Protein AF-A0A7X2D0Y3-F1 (afdb_monomer_lite)

Foldseek 3Di:
DVVVVVVVVVVVVVCVVCVVVVVVVVVVVVVVVVVVVVVVVVVVVVVVVVVLVVVLVVLLVVLVVCLVVVVDLVVSVVSVVVSVVSVHDPVSVVSNVVSVVVRVVD

Structure (mmCIF, N/CA/C/O backbone):
data_AF-A0A7X2D0Y3-F1
#
_entry.id   AF-A0A7X2D0Y3-F1
#
loop_
_atom_site.group_PDB
_atom_site.id
_atom_site.type_symbol
_atom_site.label_atom_id
_atom_site.label_alt_id
_atom_site.label_comp_id
_atom_site.label_asym_id
_atom_site.label_entity_id
_atom_site.label_seq_id
_atom_site.pdbx_PDB_ins_code
_atom_site.Cartn_x
_atom_site.Cartn_y
_atom_site.Cartn_z
_atom_site.occupancy
_atom_site.B_iso_or_equiv
_atom_site.auth_seq_id
_atom_site.auth_comp_id
_atom_site.auth_asym_id
_atom_site.auth_atom_id
_atom_site.pdbx_PDB_model_num
ATOM 1 N N . MET A 1 1 ? 25.395 7.269 -63.563 1.00 60.66 1 MET A N 1
ATOM 2 C CA . MET A 1 1 ? 24.865 6.012 -62.986 1.00 60.66 1 MET A CA 1
ATOM 3 C C . MET A 1 1 ? 25.945 5.194 -62.291 1.00 60.66 1 MET A C 1
ATOM 5 O O . MET A 1 1 ? 25.717 4.772 -61.171 1.00 60.66 1 MET A O 1
ATOM 9 N N . GLU A 1 2 ? 27.125 5.019 -62.887 1.00 73.56 2 GLU A N 1
ATOM 10 C CA . GLU A 1 2 ? 28.190 4.167 -62.331 1.00 73.56 2 GLU A CA 1
ATOM 11 C C . GLU A 1 2 ? 28.738 4.622 -60.961 1.00 73.56 2 GLU A C 1
ATOM 13 O O . GLU A 1 2 ? 28.934 3.798 -60.073 1.00 73.56 2 GLU A O 1
ATOM 18 N N . ASN A 1 3 ? 28.908 5.933 -60.749 1.00 77.31 3 ASN A N 1
ATOM 19 C CA . ASN A 1 3 ? 29.367 6.476 -59.460 1.00 77.31 3 ASN A CA 1
ATOM 20 C C . ASN A 1 3 ? 28.329 6.279 -58.344 1.00 77.31 3 ASN A C 1
ATOM 22 O O . ASN A 1 3 ? 28.679 5.861 -57.251 1.00 77.31 3 ASN A O 1
ATOM 26 N N . VAL A 1 4 ? 27.043 6.454 -58.662 1.00 78.56 4 VAL A N 1
ATOM 27 C CA . VAL A 1 4 ? 25.936 6.225 -57.717 1.00 78.56 4 VAL A CA 1
ATOM 28 C C . VAL A 1 4 ? 25.876 4.754 -57.294 1.00 78.56 4 VAL A C 1
ATOM 30 O O . VAL A 1 4 ? 25.651 4.454 -56.128 1.00 78.56 4 VAL A O 1
ATOM 33 N N . ILE A 1 5 ? 26.127 3.824 -58.220 1.00 79.88 5 ILE A N 1
ATOM 34 C CA . ILE A 1 5 ? 26.172 2.387 -57.914 1.00 79.88 5 ILE A CA 1
ATOM 35 C C . ILE A 1 5 ? 27.360 2.057 -56.995 1.00 79.88 5 ILE A C 1
ATOM 37 O O . ILE A 1 5 ? 27.205 1.279 -56.056 1.00 79.88 5 ILE A O 1
ATOM 41 N N . LYS A 1 6 ? 28.533 2.664 -57.221 1.00 83.12 6 LYS A N 1
ATOM 42 C CA . LYS A 1 6 ? 29.715 2.480 -56.359 1.00 83.12 6 LYS A CA 1
ATOM 43 C C . LYS A 1 6 ? 29.492 3.030 -54.950 1.00 83.12 6 LYS A C 1
ATOM 45 O O . LYS A 1 6 ? 29.829 2.343 -53.987 1.00 83.12 6 LYS A O 1
ATOM 50 N N . ASP A 1 7 ? 28.860 4.195 -54.831 1.00 82.19 7 ASP A N 1
ATOM 51 C CA . ASP A 1 7 ? 28.522 4.796 -53.538 1.00 82.19 7 ASP A CA 1
ATOM 52 C C . ASP A 1 7 ? 27.535 3.917 -52.756 1.00 82.19 7 ASP A C 1
ATOM 54 O O . ASP A 1 7 ? 27.753 3.626 -51.580 1.00 82.19 7 ASP A O 1
ATOM 58 N N . VAL A 1 8 ? 26.501 3.393 -53.425 1.00 84.50 8 VAL A N 1
ATOM 59 C CA . VAL A 1 8 ? 25.535 2.463 -52.814 1.00 84.50 8 VAL A CA 1
ATOM 60 C C . VAL A 1 8 ? 26.221 1.183 -52.320 1.00 84.50 8 VAL A C 1
ATOM 62 O O . VAL A 1 8 ? 25.949 0.726 -51.211 1.00 84.50 8 VAL A O 1
ATOM 65 N N . ILE A 1 9 ? 27.145 0.615 -53.099 1.00 87.94 9 ILE A N 1
ATOM 66 C CA . ILE A 1 9 ? 27.899 -0.584 -52.698 1.00 87.94 9 ILE A CA 1
ATOM 67 C C . ILE A 1 9 ? 28.820 -0.295 -51.503 1.00 87.94 9 ILE A C 1
ATOM 69 O O . ILE A 1 9 ? 28.955 -1.152 -50.626 1.00 87.94 9 ILE A O 1
ATOM 73 N N . SER A 1 10 ? 29.429 0.894 -51.440 1.00 86.44 10 SER A N 1
ATOM 74 C CA . SER A 1 10 ? 30.256 1.311 -50.299 1.00 86.44 10 SER A CA 1
ATOM 75 C C . SER A 1 10 ? 29.434 1.363 -49.015 1.00 86.44 10 SER A C 1
ATOM 77 O O . SER A 1 10 ? 29.806 0.743 -48.023 1.00 86.44 10 SER A O 1
ATOM 79 N N . VAL A 1 11 ? 28.266 2.007 -49.063 1.00 83.19 11 VAL A N 1
ATOM 80 C CA . VAL A 1 11 ? 27.358 2.104 -47.912 1.00 83.19 11 VAL A CA 1
ATOM 81 C C . VAL A 1 11 ? 26.904 0.718 -47.443 1.00 83.19 11 VAL A C 1
ATOM 83 O O . VAL A 1 11 ? 26.912 0.439 -46.245 1.00 83.19 11 VAL A O 1
ATOM 86 N N . ILE A 1 12 ? 26.555 -0.186 -48.366 1.00 85.62 12 ILE A N 1
ATOM 87 C CA . ILE A 1 12 ? 26.161 -1.563 -48.019 1.00 85.62 12 ILE A CA 1
ATOM 88 C C . ILE A 1 12 ? 27.310 -2.308 -47.328 1.00 85.62 12 ILE A C 1
ATOM 90 O O . ILE A 1 12 ? 27.089 -3.006 -46.337 1.00 85.62 12 ILE A O 1
ATOM 94 N N . ARG A 1 13 ? 28.542 -2.160 -47.824 1.00 88.06 13 ARG A N 1
ATOM 95 C CA . ARG A 1 13 ? 29.723 -2.795 -47.229 1.00 88.06 13 ARG A CA 1
ATOM 96 C C . ARG A 1 13 ? 29.993 -2.273 -45.818 1.00 88.06 13 ARG A C 1
ATOM 98 O O . ARG A 1 13 ? 30.278 -3.076 -44.932 1.00 88.06 13 ARG A O 1
ATOM 105 N N . ASP A 1 14 ? 29.854 -0.971 -45.598 1.00 85.69 14 ASP A N 1
ATOM 106 C CA . ASP A 1 14 ? 30.041 -0.366 -44.279 1.00 85.69 14 ASP A CA 1
ATOM 107 C C . ASP A 1 14 ? 28.988 -0.867 -43.285 1.00 85.69 14 ASP A C 1
ATOM 109 O O . ASP A 1 14 ? 29.333 -1.274 -42.176 1.00 85.69 14 ASP A O 1
ATOM 113 N N . ILE A 1 15 ? 27.720 -0.959 -43.699 1.00 82.69 15 ILE A N 1
ATOM 114 C CA . ILE A 1 15 ? 26.653 -1.536 -42.868 1.00 82.69 15 ILE A CA 1
ATOM 115 C C . ILE A 1 15 ? 26.997 -2.969 -42.449 1.00 82.69 15 ILE A C 1
ATOM 117 O O . ILE A 1 15 ? 26.853 -3.302 -41.275 1.00 82.69 15 ILE A O 1
ATOM 121 N N . ILE A 1 16 ? 27.480 -3.809 -43.370 1.00 85.31 16 ILE A N 1
ATOM 122 C CA . ILE A 1 16 ? 27.859 -5.199 -43.068 1.00 85.31 16 ILE A CA 1
ATOM 123 C C . ILE A 1 16 ? 29.044 -5.248 -42.095 1.00 85.31 16 ILE A C 1
ATOM 125 O O . ILE A 1 16 ? 29.018 -6.017 -41.135 1.00 85.31 16 ILE A O 1
ATOM 129 N N . ASN A 1 17 ? 30.059 -4.408 -42.304 1.00 89.44 17 ASN A N 1
ATOM 130 C CA . ASN A 1 17 ? 31.252 -4.368 -41.458 1.00 89.44 17 ASN A CA 1
ATOM 131 C C . ASN A 1 17 ? 30.936 -3.915 -40.025 1.00 89.44 17 ASN A C 1
ATOM 133 O O . ASN A 1 17 ? 31.488 -4.457 -39.067 1.00 89.44 17 ASN A O 1
ATOM 137 N N . TYR A 1 18 ? 30.028 -2.950 -39.867 1.00 89.12 18 TYR A N 1
ATOM 138 C CA . TYR A 1 18 ? 29.612 -2.443 -38.558 1.00 89.12 18 TYR A CA 1
ATOM 139 C C . TYR A 1 18 ? 28.418 -3.197 -37.957 1.00 89.12 18 TYR A C 1
ATOM 141 O O . TYR A 1 18 ? 28.088 -2.978 -36.790 1.00 89.12 18 TYR A O 1
ATOM 149 N N . TRP A 1 19 ? 27.803 -4.129 -38.693 1.00 85.56 19 TRP A N 1
ATOM 150 C CA . TRP A 1 19 ? 26.650 -4.908 -38.236 1.00 85.56 19 TRP A CA 1
ATOM 151 C C . TRP A 1 19 ? 26.863 -5.581 -36.870 1.00 85.56 19 TRP A C 1
ATOM 153 O O . TRP A 1 19 ? 26.007 -5.416 -35.995 1.00 85.56 19 TRP A O 1
ATOM 163 N N . PRO A 1 20 ? 28.001 -6.256 -36.596 1.00 86.62 20 PRO A N 1
ATOM 164 C CA . PRO A 1 20 ? 28.232 -6.864 -35.285 1.00 86.62 20 PRO A CA 1
ATOM 165 C C . PRO A 1 20 ? 28.270 -5.83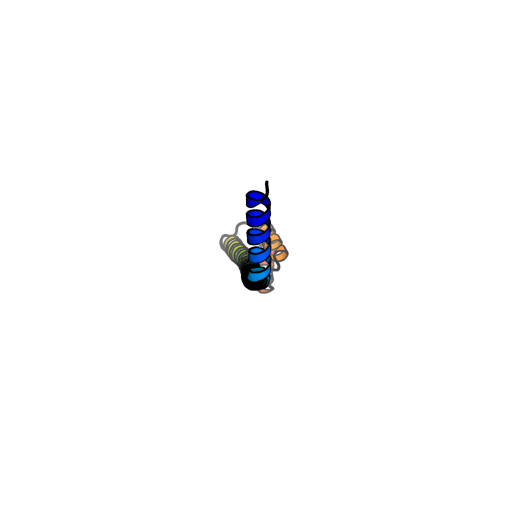3 -34.151 1.00 86.62 20 PRO A C 1
ATOM 167 O O . PRO A 1 20 ? 27.782 -6.107 -33.053 1.00 86.62 20 PRO A O 1
ATOM 170 N N . ALA A 1 21 ? 28.807 -4.636 -34.406 1.00 86.69 21 ALA A N 1
ATOM 171 C CA . ALA A 1 21 ? 28.860 -3.558 -33.422 1.00 86.69 21 ALA A CA 1
ATOM 172 C C . ALA A 1 21 ? 27.465 -2.972 -33.151 1.00 86.69 21 ALA A C 1
ATOM 174 O O . ALA A 1 21 ? 27.115 -2.724 -31.994 1.00 86.69 21 ALA A O 1
ATOM 175 N N . ILE A 1 22 ? 26.640 -2.813 -34.190 1.00 86.88 22 ILE A N 1
ATOM 176 C CA . ILE A 1 22 ? 25.243 -2.361 -34.076 1.00 86.88 22 ILE A CA 1
ATOM 177 C C . ILE A 1 22 ? 24.416 -3.360 -33.254 1.00 86.88 22 ILE A C 1
ATOM 179 O O . ILE A 1 22 ? 23.706 -2.968 -32.326 1.00 86.88 22 ILE A O 1
ATOM 183 N N . VAL A 1 23 ? 24.542 -4.659 -33.534 1.00 87.38 23 VAL A N 1
ATOM 184 C CA . VAL A 1 23 ? 23.824 -5.707 -32.788 1.00 87.38 23 VAL A CA 1
ATOM 185 C C . VAL A 1 23 ? 24.296 -5.766 -31.333 1.00 87.38 23 VAL A C 1
ATOM 187 O O . VAL A 1 23 ? 23.473 -5.815 -30.417 1.00 87.38 23 VAL A O 1
ATOM 190 N N . SER A 1 24 ? 25.610 -5.699 -31.099 1.00 83.06 24 SER A N 1
ATOM 191 C CA . SER A 1 24 ? 26.184 -5.770 -29.749 1.00 83.06 24 SER A CA 1
ATOM 192 C C . SER A 1 24 ? 25.782 -4.569 -28.889 1.00 83.06 24 SER A C 1
ATOM 194 O O . SER A 1 24 ? 25.335 -4.741 -27.755 1.00 83.06 24 SER A O 1
ATOM 196 N N . SER A 1 25 ? 25.875 -3.351 -29.432 1.00 85.62 25 SER A N 1
ATOM 197 C CA . SER A 1 25 ? 25.450 -2.126 -28.737 1.00 85.62 25 SER A CA 1
ATOM 198 C C . SER A 1 25 ? 23.949 -2.131 -28.429 1.00 85.62 25 SER A C 1
ATOM 200 O O . SER A 1 25 ? 23.558 -1.827 -27.301 1.00 85.62 25 SER A O 1
ATOM 202 N N . SER A 1 26 ? 23.114 -2.581 -29.370 1.00 86.06 26 SER A N 1
ATOM 203 C CA . SER A 1 26 ? 21.668 -2.733 -29.157 1.00 86.06 26 SER A CA 1
ATOM 204 C C . SER A 1 26 ? 21.351 -3.731 -28.038 1.00 86.06 26 SER A C 1
ATOM 206 O O . SER A 1 26 ? 20.489 -3.473 -27.198 1.00 86.06 26 SER A O 1
ATOM 208 N N . GLY A 1 27 ? 22.083 -4.849 -27.977 1.00 86.75 27 GLY A N 1
ATOM 209 C CA . GLY A 1 27 ? 21.951 -5.843 -26.912 1.00 86.75 27 GLY A CA 1
ATOM 210 C C . GLY A 1 27 ? 22.293 -5.285 -25.528 1.00 86.75 27 GLY A C 1
ATOM 211 O O . GLY A 1 27 ? 21.539 -5.498 -24.578 1.00 86.75 27 GLY A O 1
ATOM 212 N N . ILE A 1 28 ? 23.383 -4.519 -25.411 1.00 88.69 28 ILE A N 1
ATOM 213 C CA . ILE A 1 28 ? 23.787 -3.867 -24.151 1.00 88.69 28 ILE A CA 1
ATOM 214 C C . ILE A 1 28 ? 22.705 -2.889 -23.680 1.00 88.69 28 ILE A C 1
ATOM 216 O O . ILE A 1 28 ? 22.302 -2.927 -22.516 1.00 88.69 28 ILE A O 1
ATOM 220 N N . VAL A 1 29 ? 22.194 -2.055 -24.589 1.00 89.12 29 VAL A N 1
ATOM 221 C CA . VAL A 1 29 ? 21.127 -1.090 -24.291 1.00 89.12 29 VAL A CA 1
ATOM 222 C C . VAL A 1 29 ? 19.852 -1.810 -23.840 1.00 89.12 29 VAL A C 1
ATOM 224 O O . VAL A 1 29 ? 19.287 -1.463 -22.803 1.00 89.12 29 VAL A O 1
ATOM 227 N N . ALA A 1 30 ? 19.436 -2.865 -24.546 1.00 86.75 30 ALA A N 1
ATOM 228 C CA . ALA A 1 30 ? 18.256 -3.654 -24.191 1.00 86.75 30 ALA A CA 1
ATOM 229 C C . ALA A 1 30 ? 18.382 -4.322 -22.809 1.00 86.75 30 ALA A C 1
ATOM 231 O O . ALA A 1 30 ? 17.431 -4.320 -22.021 1.00 86.75 30 ALA A O 1
ATOM 232 N N . LEU A 1 31 ? 19.558 -4.868 -22.480 1.00 88.25 31 LEU A N 1
ATOM 233 C CA . LEU A 1 31 ? 19.824 -5.444 -21.160 1.00 88.25 31 LEU A CA 1
ATOM 234 C C . LEU A 1 31 ? 19.800 -4.379 -20.058 1.00 88.25 31 LEU A C 1
ATOM 236 O O . LEU A 1 31 ? 19.209 -4.620 -19.002 1.00 88.25 31 LEU A O 1
ATOM 240 N N . GLY A 1 32 ? 20.382 -3.204 -20.313 1.00 88.25 32 GLY A N 1
ATOM 241 C CA . GLY A 1 32 ? 20.341 -2.060 -19.403 1.00 88.25 32 GLY A CA 1
ATOM 242 C C . GLY A 1 32 ? 18.909 -1.618 -19.095 1.00 88.25 32 GLY A C 1
ATOM 243 O O . GLY A 1 32 ? 18.517 -1.577 -17.928 1.00 88.25 32 GLY A O 1
ATOM 244 N N . PHE A 1 33 ? 18.089 -1.394 -20.129 1.00 88.06 33 PHE A N 1
ATOM 245 C CA . PHE A 1 33 ? 16.671 -1.049 -19.964 1.00 88.06 33 PHE A CA 1
ATOM 246 C C . PHE A 1 33 ? 15.895 -2.119 -19.193 1.00 88.06 33 PHE A C 1
ATOM 248 O O . PHE A 1 33 ? 15.134 -1.797 -18.281 1.00 88.06 33 PHE A O 1
ATOM 255 N N . ARG A 1 34 ? 16.123 -3.406 -19.485 1.00 87.19 34 ARG A N 1
ATOM 256 C CA . ARG A 1 34 ? 15.459 -4.501 -18.764 1.00 87.19 34 ARG A CA 1
ATOM 257 C C . ARG A 1 34 ? 15.796 -4.504 -17.272 1.00 87.19 34 ARG A C 1
ATOM 259 O O . ARG A 1 34 ? 14.927 -4.813 -16.458 1.00 87.19 34 ARG A O 1
ATOM 266 N N . GLN A 1 35 ? 17.039 -4.201 -16.902 1.00 86.38 35 GLN A N 1
ATOM 267 C CA . GLN A 1 35 ? 17.434 -4.111 -15.494 1.00 86.38 35 GLN A CA 1
ATOM 268 C C . GLN A 1 35 ? 16.816 -2.895 -14.800 1.00 86.38 35 GLN A C 1
ATOM 270 O O . GLN A 1 35 ? 16.365 -3.020 -13.662 1.00 86.38 35 GLN A O 1
ATOM 275 N N . ILE A 1 36 ? 16.770 -1.743 -15.475 1.00 89.38 36 ILE A N 1
ATOM 276 C CA . ILE A 1 36 ? 16.167 -0.518 -14.935 1.00 89.38 36 ILE A CA 1
ATOM 277 C C . ILE A 1 36 ? 14.672 -0.725 -14.687 1.00 89.38 36 ILE A C 1
ATOM 279 O O . ILE A 1 36 ? 14.224 -0.492 -13.566 1.00 89.38 36 ILE A O 1
ATOM 283 N N . ASN A 1 37 ? 13.932 -1.250 -15.66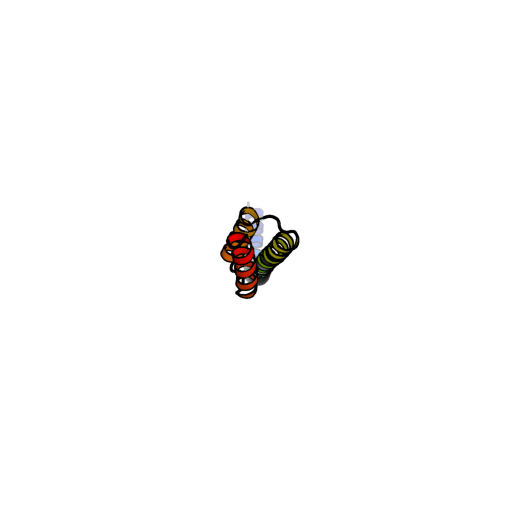8 1.00 88.06 37 ASN A N 1
ATOM 284 C CA . ASN A 1 37 ? 12.493 -1.492 -15.531 1.00 88.06 37 ASN A CA 1
ATOM 285 C C . ASN A 1 37 ? 12.196 -2.463 -14.381 1.00 88.06 37 ASN A C 1
ATOM 287 O O . ASN A 1 37 ? 11.363 -2.174 -13.534 1.00 88.06 37 ASN A O 1
ATOM 291 N N . LYS A 1 38 ? 12.959 -3.560 -14.256 1.00 87.50 38 LYS A N 1
ATOM 292 C CA . LYS A 1 38 ? 12.804 -4.488 -13.120 1.00 87.50 38 LYS A CA 1
ATOM 293 C C . LYS A 1 38 ? 13.011 -3.813 -11.762 1.00 87.50 38 LYS A C 1
ATOM 295 O O . LYS A 1 38 ? 12.329 -4.156 -10.802 1.00 87.50 38 LYS A O 1
ATOM 300 N N . ARG A 1 39 ? 13.977 -2.894 -11.655 1.00 86.94 39 ARG A N 1
ATOM 301 C CA . A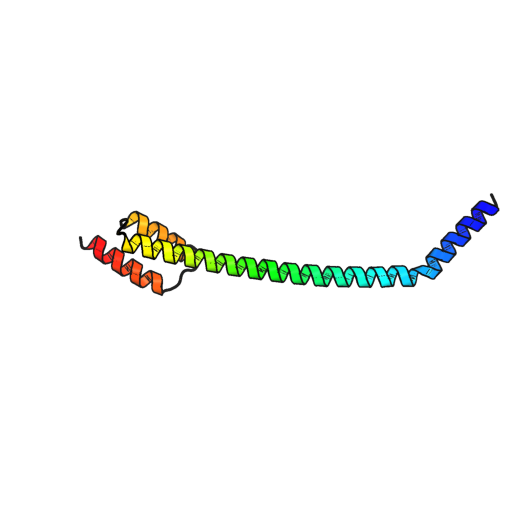RG A 1 39 ? 14.222 -2.142 -10.414 1.00 86.94 39 ARG A CA 1
ATOM 302 C C . ARG A 1 39 ? 13.110 -1.133 -10.139 1.00 86.94 39 ARG A C 1
ATOM 304 O O . ARG A 1 39 ? 12.782 -0.934 -8.975 1.00 86.94 39 ARG A O 1
ATOM 311 N N . GLN A 1 40 ? 12.551 -0.504 -11.172 1.00 83.81 40 GLN A N 1
ATOM 312 C CA . GLN A 1 40 ? 11.389 0.378 -11.037 1.00 83.81 40 GLN A CA 1
ATOM 313 C C . GLN A 1 40 ? 10.175 -0.407 -10.537 1.00 83.81 40 GLN A C 1
ATOM 315 O O . GLN A 1 40 ? 9.669 -0.075 -9.474 1.00 83.81 40 GLN A O 1
ATOM 320 N N . ASP A 1 41 ? 9.839 -1.536 -11.167 1.00 89.56 41 ASP A N 1
ATOM 321 C CA . ASP A 1 41 ? 8.724 -2.391 -10.738 1.00 89.56 41 ASP A CA 1
ATOM 322 C C . ASP A 1 41 ? 8.845 -2.820 -9.265 1.00 89.56 41 ASP A C 1
ATOM 324 O O . ASP A 1 41 ? 7.862 -2.868 -8.527 1.00 89.56 41 ASP A O 1
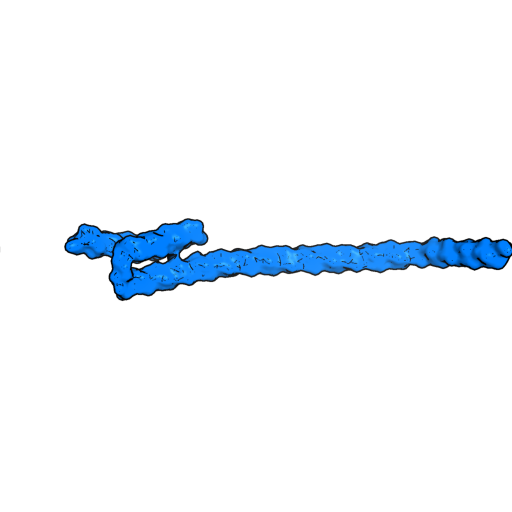ATOM 328 N N . GLN A 1 42 ? 10.061 -3.145 -8.811 1.00 90.12 42 GLN A N 1
ATOM 329 C CA . GLN A 1 42 ? 10.311 -3.498 -7.411 1.00 90.12 42 GLN A CA 1
ATOM 330 C C . GLN A 1 42 ? 10.109 -2.314 -6.462 1.00 90.12 42 GLN A C 1
ATOM 332 O O . GLN A 1 42 ? 9.559 -2.491 -5.375 1.00 90.12 42 GLN A O 1
ATOM 337 N N . ARG A 1 43 ? 10.553 -1.116 -6.856 1.00 86.75 43 ARG A N 1
ATOM 338 C CA . ARG A 1 43 ? 10.363 0.106 -6.065 1.00 86.75 43 ARG A CA 1
ATOM 339 C C . ARG A 1 43 ? 8.891 0.483 -5.987 1.00 86.75 43 ARG A C 1
ATOM 341 O O . ARG A 1 43 ? 8.438 0.816 -4.898 1.00 86.75 43 ARG A O 1
ATOM 348 N N . ASP A 1 44 ? 8.165 0.370 -7.090 1.00 91.19 44 ASP A N 1
ATOM 349 C CA . ASP A 1 44 ? 6.745 0.707 -7.161 1.00 91.19 44 ASP A CA 1
ATOM 350 C C . ASP A 1 44 ? 5.922 -0.242 -6.284 1.00 91.19 44 ASP A C 1
ATOM 352 O O . ASP A 1 44 ? 5.111 0.212 -5.481 1.00 91.19 44 ASP A O 1
ATOM 356 N N . ARG A 1 45 ? 6.214 -1.551 -6.321 1.00 90.31 45 ARG A N 1
ATOM 357 C CA . ARG A 1 45 ? 5.595 -2.530 -5.409 1.00 90.31 45 ARG A CA 1
ATOM 358 C C . ARG A 1 45 ? 5.903 -2.240 -3.941 1.00 90.31 45 ARG A C 1
ATOM 360 O O . ARG A 1 45 ? 4.998 -2.240 -3.116 1.00 90.31 45 ARG A O 1
ATOM 367 N N . ALA A 1 46 ? 7.163 -1.954 -3.607 1.00 91.44 46 ALA A N 1
ATOM 368 C CA . ALA A 1 46 ? 7.546 -1.631 -2.232 1.00 91.44 46 ALA A CA 1
ATOM 369 C C . ALA A 1 46 ? 6.885 -0.333 -1.733 1.00 91.44 46 ALA A C 1
ATOM 371 O O . ALA A 1 46 ? 6.508 -0.232 -0.565 1.00 91.44 46 ALA A O 1
ATOM 372 N N . GLN A 1 47 ? 6.727 0.661 -2.612 1.00 89.44 47 GLN A N 1
ATOM 373 C CA . GLN A 1 47 ? 5.970 1.872 -2.306 1.00 89.44 47 GLN A CA 1
ATOM 374 C C . GLN A 1 47 ? 4.488 1.570 -2.106 1.00 89.44 47 GLN A C 1
ATOM 376 O O . GLN A 1 47 ? 3.899 2.086 -1.161 1.00 89.44 47 GLN A O 1
ATOM 381 N N . GLU A 1 48 ? 3.892 0.726 -2.945 1.00 91.31 48 GLU A N 1
ATOM 382 C CA . GLU A 1 48 ? 2.497 0.313 -2.806 1.00 91.31 48 GLU A CA 1
ATOM 383 C C . GLU A 1 48 ? 2.243 -0.381 -1.461 1.00 91.31 48 GLU A C 1
ATOM 385 O O . GLU A 1 48 ? 1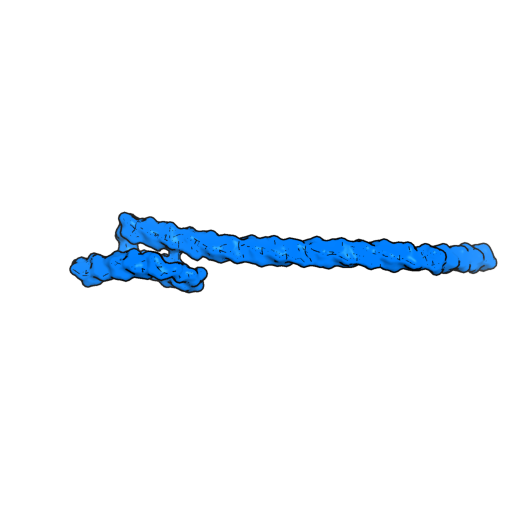.304 -0.023 -0.750 1.00 91.31 48 GLU A O 1
ATOM 390 N N . ASP A 1 49 ? 3.117 -1.307 -1.067 1.00 90.69 49 ASP A N 1
ATOM 391 C CA . ASP A 1 49 ? 3.021 -2.008 0.216 1.00 90.69 49 ASP A CA 1
ATOM 392 C C . ASP A 1 49 ? 3.203 -1.052 1.403 1.00 90.69 49 ASP A C 1
ATOM 394 O O . ASP A 1 49 ? 2.430 -1.087 2.362 1.00 90.69 49 ASP A O 1
ATOM 398 N N . SER A 1 50 ? 4.166 -0.129 1.314 1.00 89.50 50 SER A N 1
ATOM 399 C CA . SER A 1 50 ? 4.357 0.918 2.324 1.00 89.50 50 SER A CA 1
ATOM 400 C C . SER A 1 50 ? 3.126 1.824 2.451 1.00 89.50 50 SER A C 1
ATOM 402 O O . SER A 1 50 ? 2.665 2.112 3.556 1.00 89.50 50 SER A O 1
ATOM 404 N N . MET A 1 51 ? 2.520 2.219 1.327 1.00 92.19 51 MET A N 1
ATOM 405 C CA . MET A 1 51 ? 1.294 3.018 1.323 1.00 92.19 51 MET A CA 1
ATOM 406 C C . MET A 1 51 ? 0.107 2.267 1.931 1.00 92.19 51 MET A C 1
ATOM 408 O O . MET A 1 51 ? -0.696 2.883 2.633 1.00 92.19 51 MET A O 1
ATOM 412 N N . LYS A 1 52 ? -0.016 0.957 1.690 1.00 90.81 52 LYS A N 1
ATOM 413 C CA . LYS A 1 52 ? -1.051 0.123 2.320 1.00 90.81 52 LYS A CA 1
ATOM 414 C C . LYS A 1 52 ? -0.896 0.114 3.839 1.00 90.81 52 LYS A C 1
ATOM 416 O O . LYS A 1 52 ? -1.860 0.410 4.541 1.00 90.81 52 LYS A O 1
ATOM 421 N N . LEU A 1 53 ? 0.316 -0.129 4.339 1.00 91.19 53 LEU A N 1
ATOM 422 C CA . LEU A 1 53 ? 0.603 -0.107 5.778 1.00 91.19 53 LEU A CA 1
ATOM 423 C C . LEU A 1 53 ? 0.319 1.268 6.393 1.00 91.19 53 LEU A C 1
ATOM 425 O O . LEU A 1 53 ? -0.312 1.361 7.444 1.00 91.19 53 LEU A O 1
ATOM 429 N N . MET A 1 54 ? 0.713 2.341 5.708 1.00 92.75 54 MET A N 1
ATOM 430 C CA . MET A 1 54 ? 0.457 3.704 6.168 1.00 92.75 54 MET A CA 1
ATOM 431 C C . MET A 1 54 ? -1.044 4.014 6.265 1.00 92.75 54 MET A C 1
ATOM 433 O O . MET A 1 54 ? -1.469 4.651 7.225 1.00 92.75 54 MET A O 1
ATOM 437 N N . ARG A 1 55 ? -1.869 3.538 5.319 1.00 92.50 55 ARG A N 1
ATOM 438 C CA . ARG A 1 55 ? -3.334 3.709 5.379 1.00 92.50 55 ARG A CA 1
ATOM 439 C C . ARG A 1 55 ? -3.951 3.012 6.590 1.00 92.50 55 ARG A C 1
ATOM 441 O O . ARG A 1 55 ? -4.797 3.610 7.250 1.00 92.50 55 ARG A O 1
ATOM 448 N N . ILE A 1 56 ? -3.517 1.786 6.888 1.00 93.69 56 ILE A N 1
ATOM 449 C CA . ILE A 1 56 ? -3.972 1.041 8.072 1.00 93.69 56 ILE A CA 1
ATOM 450 C C . ILE A 1 56 ? -3.632 1.824 9.346 1.00 93.69 56 ILE A C 1
ATOM 452 O O . ILE A 1 56 ? -4.492 2.003 10.207 1.00 93.69 56 ILE A O 1
ATOM 456 N N . GLU A 1 57 ? -2.403 2.337 9.455 1.00 91.94 57 GLU A N 1
ATOM 457 C CA . GLU A 1 57 ? -1.966 3.061 10.654 1.00 91.94 57 GLU A CA 1
ATOM 458 C C . GLU A 1 57 ? -2.703 4.396 10.832 1.00 91.94 57 GLU A C 1
ATOM 460 O O . GLU A 1 57 ? -3.107 4.730 11.944 1.00 91.94 57 GLU A O 1
ATOM 465 N N . ILE A 1 58 ? -2.969 5.131 9.745 1.00 94.31 58 ILE A N 1
ATOM 466 C CA . ILE A 1 58 ? -3.794 6.349 9.796 1.00 94.31 58 ILE A CA 1
ATOM 467 C C . ILE A 1 58 ? -5.187 6.029 10.344 1.00 94.31 58 ILE A C 1
ATOM 469 O O . ILE A 1 58 ? -5.650 6.709 11.259 1.00 94.31 58 ILE A O 1
ATOM 473 N N . LYS A 1 59 ? -5.834 4.969 9.843 1.00 94.69 59 LYS A N 1
ATOM 474 C CA . LYS A 1 59 ? -7.170 4.572 10.312 1.00 94.69 59 LYS A CA 1
ATOM 475 C C . LYS A 1 59 ? -7.168 4.106 11.764 1.00 94.69 59 LYS A C 1
ATOM 477 O O . LYS A 1 59 ? -8.103 4.404 12.501 1.00 94.69 59 LYS A O 1
ATOM 482 N N . ARG A 1 60 ? -6.096 3.455 12.218 1.00 94.12 60 ARG A N 1
ATOM 483 C CA . ARG A 1 60 ? -5.908 3.107 13.634 1.00 94.12 60 ARG A CA 1
ATOM 484 C C . ARG A 1 60 ? -5.829 4.347 14.527 1.00 94.12 60 ARG A C 1
ATOM 486 O O . ARG A 1 60 ? -6.436 4.372 15.600 1.00 94.12 60 ARG A O 1
ATOM 493 N N . ILE A 1 61 ? -5.068 5.358 14.108 1.00 94.56 61 ILE A N 1
ATOM 494 C CA . ILE A 1 61 ? -4.951 6.629 14.833 1.00 94.56 61 ILE A CA 1
ATOM 495 C C . ILE A 1 61 ? -6.306 7.338 14.866 1.00 94.56 61 ILE A C 1
ATOM 497 O O . ILE A 1 61 ? -6.731 7.774 15.933 1.00 94.56 61 ILE A O 1
ATOM 501 N N . GLU A 1 62 ? -7.001 7.402 13.730 1.00 95.12 62 GLU A N 1
ATOM 502 C CA . GLU A 1 62 ? -8.335 7.997 13.615 1.00 95.12 62 GLU A CA 1
ATOM 503 C C . GLU A 1 62 ? -9.342 7.309 14.545 1.00 95.12 62 GLU A C 1
ATOM 505 O O . GLU A 1 62 ? -10.034 7.983 15.304 1.00 95.12 62 GLU A O 1
ATOM 510 N N . LEU A 1 63 ? -9.353 5.971 14.576 1.00 96.25 63 LEU A N 1
ATOM 511 C CA . LEU A 1 63 ? -10.184 5.190 15.493 1.00 96.25 63 LEU A CA 1
ATOM 512 C C . LEU A 1 63 ? -9.877 5.534 16.953 1.00 96.25 63 LEU A C 1
ATOM 514 O O . LEU A 1 63 ? -10.783 5.773 17.749 1.00 96.25 63 LEU A O 1
ATOM 518 N N . SER A 1 64 ? -8.591 5.586 17.299 1.00 94.12 64 SER A N 1
ATOM 519 C CA . SER A 1 64 ? -8.143 5.871 18.664 1.00 94.12 64 SER A CA 1
ATOM 520 C C . SER A 1 64 ? -8.555 7.280 19.100 1.00 94.12 64 SER A C 1
ATOM 522 O O . SER A 1 64 ? -8.997 7.472 20.230 1.00 94.12 64 SER A O 1
ATOM 524 N N . GLN A 1 65 ? -8.458 8.261 18.199 1.00 95.50 65 GLN A N 1
ATOM 525 C CA . GLN A 1 65 ? -8.915 9.627 18.446 1.00 95.50 65 GLN A CA 1
ATOM 526 C C . GLN A 1 65 ? -10.436 9.706 18.572 1.00 95.50 65 GLN A C 1
ATOM 528 O O . GLN A 1 65 ? -10.924 10.341 19.502 1.00 95.50 65 GLN A O 1
ATOM 533 N N . ALA A 1 66 ? -11.185 9.038 17.695 1.00 95.81 66 ALA A N 1
ATOM 534 C CA . ALA A 1 66 ? -12.644 9.036 17.741 1.00 95.81 66 ALA A CA 1
ATOM 535 C C . ALA A 1 66 ? -13.183 8.416 19.039 1.00 95.81 66 ALA A C 1
ATOM 537 O O . ALA A 1 66 ? -14.122 8.948 19.629 1.00 95.81 66 ALA A O 1
ATOM 538 N N . ILE A 1 67 ? -12.551 7.339 19.518 1.00 94.94 67 ILE A N 1
ATOM 539 C CA . ILE A 1 67 ? -12.849 6.723 20.818 1.00 94.94 67 ILE A CA 1
ATOM 540 C C . ILE A 1 67 ? -12.494 7.680 21.961 1.00 94.94 67 ILE A C 1
ATOM 542 O O . ILE A 1 67 ? -13.318 7.925 22.837 1.00 94.94 67 ILE A O 1
ATOM 546 N N . ASN A 1 68 ? -11.292 8.263 21.939 1.00 95.19 68 ASN A N 1
ATOM 547 C CA . ASN A 1 68 ? -10.820 9.163 22.995 1.00 95.19 68 ASN A CA 1
ATOM 548 C C . ASN A 1 68 ? -11.657 10.448 23.116 1.00 95.19 68 ASN A C 1
ATOM 550 O O . ASN A 1 68 ? -11.854 10.961 24.214 1.00 95.19 68 ASN A O 1
ATOM 554 N N . HIS A 1 69 ? -12.154 10.970 21.996 1.00 96.50 69 HIS A N 1
ATOM 555 C CA . HIS A 1 69 ? -13.027 12.144 21.964 1.00 96.50 69 HIS A CA 1
ATOM 556 C C . HIS A 1 69 ? -14.517 11.809 22.050 1.00 96.50 69 HIS A C 1
ATOM 558 O O . HIS A 1 69 ? -15.349 12.711 21.976 1.00 96.50 69 HIS A O 1
ATOM 564 N N . ASP A 1 70 ? -14.845 10.533 22.224 1.00 93.69 70 ASP A N 1
ATOM 565 C CA . ASP A 1 70 ? -16.201 10.044 22.394 1.00 93.69 70 ASP A CA 1
ATOM 566 C C . ASP A 1 70 ? -17.176 10.471 21.277 1.00 93.69 70 ASP A C 1
ATOM 568 O O . ASP A 1 70 ? -18.299 10.908 21.528 1.00 93.69 70 ASP A O 1
ATOM 572 N N . TYR A 1 71 ? -16.755 10.330 20.015 1.00 91.88 71 TYR A N 1
ATOM 573 C CA . TYR A 1 71 ? -17.532 10.745 18.834 1.00 91.88 71 TYR A CA 1
ATOM 574 C C . TYR A 1 71 ? -18.823 9.942 18.591 1.00 91.88 71 TYR A C 1
ATOM 576 O O . TYR A 1 71 ? -19.568 10.227 17.656 1.00 91.88 71 TYR A O 1
ATOM 584 N N . GLY A 1 72 ? -19.135 8.968 19.443 1.00 93.25 72 GLY A N 1
ATOM 585 C CA . GLY A 1 72 ? -20.357 8.180 19.383 1.00 93.25 72 GLY A CA 1
ATOM 586 C C . GLY A 1 72 ? -20.216 6.916 18.538 1.00 93.25 72 GLY A C 1
ATOM 587 O O . GLY A 1 72 ? -19.390 6.814 17.627 1.00 93.25 72 GLY A O 1
ATOM 588 N N . LEU A 1 73 ? -21.062 5.929 18.849 1.00 94.81 73 LEU A N 1
ATOM 589 C CA . LEU A 1 73 ? -20.923 4.563 18.342 1.00 94.81 73 LEU A CA 1
ATOM 590 C C . LEU A 1 73 ? -21.007 4.467 16.814 1.00 94.81 73 LEU A C 1
ATOM 592 O O . LEU A 1 73 ? -20.276 3.679 16.223 1.00 94.81 73 LEU A O 1
ATOM 596 N N . GLN A 1 74 ? -21.850 5.275 16.168 1.00 94.25 74 GLN A N 1
ATOM 597 C CA . GLN A 1 74 ? -21.998 5.257 14.711 1.00 94.25 74 GLN A CA 1
ATOM 598 C C . GLN A 1 74 ? -20.703 5.672 13.996 1.00 94.25 74 GLN A C 1
ATOM 600 O O . GLN A 1 74 ? -20.257 4.978 13.085 1.00 94.25 74 GLN A O 1
ATOM 605 N N . ILE A 1 75 ? -20.086 6.779 14.425 1.00 95.31 75 ILE A N 1
ATOM 606 C CA . ILE A 1 75 ? -18.853 7.300 13.819 1.00 95.31 75 ILE A CA 1
ATOM 607 C C . ILE A 1 75 ? -17.694 6.340 14.089 1.00 95.31 75 ILE A C 1
ATOM 609 O O . ILE A 1 75 ? -16.987 5.946 13.165 1.00 95.31 75 ILE A O 1
ATOM 613 N N . VAL A 1 76 ? -17.541 5.907 15.344 1.00 95.88 76 VAL A N 1
ATOM 614 C CA . VAL A 1 76 ? -16.477 4.978 15.742 1.00 95.88 76 VAL A CA 1
ATOM 615 C C . VAL A 1 76 ? -16.595 3.638 15.007 1.00 95.88 76 VAL A C 1
ATOM 617 O O . VAL A 1 76 ? -15.584 3.114 14.548 1.00 95.88 76 VAL A O 1
ATOM 620 N N . SER A 1 77 ? -17.811 3.107 14.830 1.00 95.00 77 SER A N 1
ATOM 621 C CA . SER A 1 77 ? -18.024 1.853 14.089 1.00 95.00 77 SER A CA 1
ATOM 622 C C . SER A 1 77 ? -17.694 1.996 12.607 1.00 95.00 77 SER A C 1
ATOM 624 O O . SER A 1 77 ? -17.029 1.126 12.065 1.00 95.00 77 SER A O 1
ATOM 626 N N . SER A 1 78 ? -18.055 3.115 11.969 1.00 96.75 78 SER A N 1
ATOM 627 C CA . SER A 1 78 ? -17.689 3.360 10.565 1.00 96.75 78 SER A CA 1
ATOM 628 C C . SER A 1 78 ? -16.171 3.375 10.362 1.00 96.75 78 SER A C 1
ATOM 630 O O . SER A 1 78 ? -15.662 2.772 9.421 1.00 96.75 78 SER A O 1
ATOM 632 N N . ILE A 1 79 ? -15.429 4.037 11.258 1.00 96.06 79 ILE A N 1
ATOM 633 C CA . ILE A 1 79 ? -13.960 4.083 11.190 1.00 96.06 79 ILE A CA 1
ATOM 634 C C . ILE A 1 79 ? -13.368 2.688 11.437 1.00 96.06 79 ILE A C 1
ATOM 636 O O . ILE A 1 79 ? -12.398 2.297 10.784 1.00 96.06 79 ILE A O 1
ATOM 640 N N . PHE A 1 80 ? -13.949 1.929 12.367 1.00 96.00 80 PHE A N 1
ATOM 641 C CA . PHE A 1 80 ? -13.526 0.566 12.663 1.00 96.00 80 PHE A CA 1
ATOM 642 C C . PHE A 1 80 ? -13.757 -0.390 11.484 1.00 96.00 80 PHE A C 1
ATOM 644 O O . PHE A 1 80 ? -12.844 -1.132 11.124 1.00 96.00 80 PHE A O 1
ATOM 651 N N . ASP A 1 81 ? -14.917 -0.328 10.831 1.00 95.81 81 ASP A N 1
ATOM 652 C CA . ASP A 1 81 ? -15.223 -1.140 9.650 1.00 95.81 81 ASP A CA 1
ATOM 653 C C . ASP A 1 81 ? -14.222 -0.866 8.515 1.00 95.81 81 ASP A C 1
ATOM 655 O O . ASP A 1 81 ? -13.699 -1.795 7.895 1.00 95.81 81 ASP A O 1
ATOM 659 N N . GLU A 1 82 ? -13.878 0.406 8.286 1.00 95.00 82 GLU A N 1
ATOM 660 C CA . GLU A 1 82 ? -12.841 0.796 7.325 1.00 95.00 82 GLU A CA 1
ATOM 661 C C . GLU A 1 82 ? -11.451 0.274 7.717 1.00 95.00 82 GLU A C 1
ATOM 663 O O . GLU A 1 82 ? -10.697 -0.195 6.863 1.00 95.00 82 GLU A O 1
ATOM 668 N N . TYR A 1 83 ? -11.103 0.323 9.004 1.00 94.81 83 TYR A N 1
ATOM 669 C CA . TYR A 1 83 ? -9.846 -0.222 9.514 1.00 94.81 83 TYR A CA 1
ATOM 670 C C . TYR A 1 83 ? -9.739 -1.738 9.285 1.00 94.81 83 TYR A C 1
ATOM 672 O O . TYR A 1 83 ? -8.710 -2.222 8.805 1.00 94.81 83 TYR A O 1
ATOM 680 N N . VAL A 1 84 ? -10.806 -2.490 9.572 1.00 94.25 84 VAL A N 1
ATOM 681 C CA . VAL A 1 84 ? -10.866 -3.944 9.352 1.00 94.25 84 VAL A CA 1
ATOM 682 C C . VAL A 1 84 ? -10.805 -4.271 7.860 1.00 94.25 84 VAL A C 1
ATOM 684 O O . VAL A 1 84 ? -10.051 -5.160 7.463 1.00 94.25 84 VAL A O 1
ATOM 687 N N . ALA A 1 85 ? -11.515 -3.516 7.015 1.00 93.38 85 ALA A N 1
ATOM 688 C CA . ALA A 1 85 ? -11.482 -3.688 5.562 1.00 93.38 85 ALA A CA 1
ATOM 689 C C . ALA A 1 85 ? -10.075 -3.495 4.964 1.00 93.38 85 ALA A C 1
ATOM 691 O O . ALA A 1 85 ? -9.745 -4.107 3.948 1.00 93.38 85 ALA A O 1
ATOM 692 N N . LEU A 1 86 ? -9.228 -2.683 5.603 1.00 92.88 86 LEU A N 1
ATOM 693 C CA . LEU A 1 86 ? -7.830 -2.490 5.210 1.00 92.88 86 LEU A CA 1
ATOM 694 C C . LEU A 1 86 ? -6.880 -3.589 5.723 1.00 92.88 86 LEU A C 1
ATOM 696 O O . LEU A 1 86 ? -5.696 -3.548 5.396 1.00 92.88 86 LEU A O 1
ATOM 700 N N . GLY A 1 87 ? -7.362 -4.573 6.488 1.00 90.12 87 GLY A N 1
ATOM 701 C CA . GLY A 1 87 ? -6.529 -5.626 7.085 1.00 90.12 87 GLY A CA 1
ATOM 702 C C . GLY A 1 87 ? -5.941 -5.241 8.444 1.00 90.12 87 GLY A C 1
ATOM 703 O O . GLY A 1 87 ? -4.831 -5.653 8.784 1.00 90.12 87 GLY A O 1
ATOM 704 N N . GLY A 1 88 ? -6.668 -4.419 9.201 1.00 86.56 88 GLY A N 1
ATOM 705 C CA . GLY A 1 88 ? -6.328 -4.025 10.560 1.00 86.56 88 GLY A CA 1
ATOM 706 C C . GLY A 1 88 ? -6.067 -5.197 11.519 1.00 86.56 88 GLY A C 1
ATOM 707 O O . GLY A 1 88 ? -6.539 -6.315 11.329 1.00 86.56 88 GLY A O 1
ATOM 708 N N . ASN A 1 89 ? -5.278 -4.944 12.563 1.00 84.69 89 ASN A N 1
ATOM 709 C CA . ASN A 1 89 ? -4.825 -5.953 13.516 1.00 84.69 89 ASN A CA 1
ATOM 710 C C . ASN A 1 89 ? -5.756 -6.102 14.733 1.00 84.69 89 ASN A C 1
ATOM 712 O O . ASN A 1 89 ? -6.609 -5.261 15.008 1.00 84.69 89 ASN A O 1
ATOM 716 N N . HIS A 1 90 ? -5.524 -7.167 15.507 1.00 79.94 90 HIS A N 1
ATOM 717 C CA . HIS A 1 90 ? -6.345 -7.552 16.658 1.00 79.94 90 HIS A CA 1
ATOM 718 C C . HIS A 1 90 ? -6.396 -6.508 17.787 1.00 79.94 90 HIS A C 1
ATOM 720 O O . HIS A 1 90 ? -7.405 -6.402 18.472 1.00 79.94 90 HIS A O 1
ATOM 726 N N . TYR A 1 91 ? -5.354 -5.693 17.967 1.00 76.00 91 TYR A N 1
ATOM 727 C CA . TYR A 1 91 ? -5.307 -4.723 19.068 1.00 76.00 91 TYR A CA 1
ATOM 728 C C . TYR A 1 91 ? -6.420 -3.671 18.968 1.00 76.00 91 TYR A C 1
ATOM 730 O O . TYR A 1 91 ? -7.008 -3.281 19.973 1.00 76.00 91 TYR A O 1
ATOM 738 N N . ALA A 1 92 ? -6.746 -3.221 17.755 1.00 84.75 92 ALA A N 1
ATOM 739 C CA . ALA A 1 92 ? -7.815 -2.243 17.580 1.00 84.75 92 ALA A CA 1
ATOM 740 C C . ALA A 1 92 ? -9.212 -2.838 17.843 1.00 84.75 92 ALA A C 1
ATOM 742 O O . ALA A 1 92 ? -10.116 -2.094 18.219 1.00 84.75 92 ALA A O 1
ATOM 743 N N . HIS A 1 93 ? -9.381 -4.161 17.690 1.00 91.06 93 HIS A N 1
ATOM 744 C CA . HIS A 1 93 ? -10.636 -4.849 18.012 1.00 91.06 93 HIS A CA 1
ATOM 745 C C . HIS A 1 93 ? -10.946 -4.759 19.505 1.00 91.06 93 HIS A C 1
ATOM 747 O O . HIS A 1 93 ? -12.056 -4.391 19.870 1.00 91.06 93 HIS A O 1
ATOM 753 N N . GLU A 1 94 ? -9.963 -5.021 20.370 1.00 91.12 94 GLU A N 1
ATOM 754 C CA . GLU A 1 94 ? -10.174 -4.991 21.823 1.00 91.12 94 GLU A CA 1
ATOM 755 C C . GLU A 1 94 ? -10.631 -3.609 22.315 1.00 91.12 94 GLU A C 1
ATOM 757 O O . GLU A 1 94 ? -11.530 -3.499 23.152 1.00 91.12 94 GLU A O 1
ATOM 762 N N . ILE A 1 95 ? -10.030 -2.542 21.778 1.00 91.44 95 ILE A N 1
ATOM 763 C CA . ILE A 1 95 ? -10.372 -1.163 22.153 1.00 91.44 95 ILE A CA 1
ATOM 764 C C . ILE A 1 95 ? -11.771 -0.800 21.648 1.00 91.44 95 ILE A C 1
ATOM 766 O O . ILE A 1 95 ? -12.556 -0.212 22.396 1.00 91.44 95 ILE A O 1
ATOM 770 N N . TYR A 1 96 ? -12.094 -1.164 20.404 1.00 94.31 96 TYR A N 1
ATOM 771 C CA . TYR A 1 96 ? -13.423 -0.950 19.838 1.00 94.31 96 TYR A CA 1
ATOM 772 C C . TYR A 1 96 ? -14.505 -1.694 20.632 1.00 94.31 96 TYR A C 1
ATOM 774 O O . TYR A 1 96 ? -15.501 -1.087 21.023 1.00 94.31 96 TYR A O 1
ATOM 782 N N . ASP A 1 97 ? -14.291 -2.975 20.938 1.00 94.44 97 ASP A N 1
ATOM 783 C CA . ASP A 1 97 ? -15.252 -3.801 21.672 1.00 94.44 97 ASP A CA 1
ATOM 784 C C . ASP A 1 97 ? -15.520 -3.250 23.073 1.00 94.44 97 ASP A C 1
ATOM 786 O O . ASP A 1 97 ? -16.662 -3.249 23.541 1.00 94.44 97 ASP A O 1
ATOM 790 N N . LYS A 1 98 ? -14.478 -2.745 23.744 1.00 94.12 98 LYS A N 1
ATOM 791 C CA . LYS A 1 98 ? -14.627 -2.069 25.033 1.00 94.12 98 LYS A CA 1
ATOM 792 C C . LYS A 1 98 ? -15.479 -0.805 24.900 1.00 94.12 98 LYS A C 1
ATOM 794 O O . LYS A 1 98 ? -16.437 -0.648 25.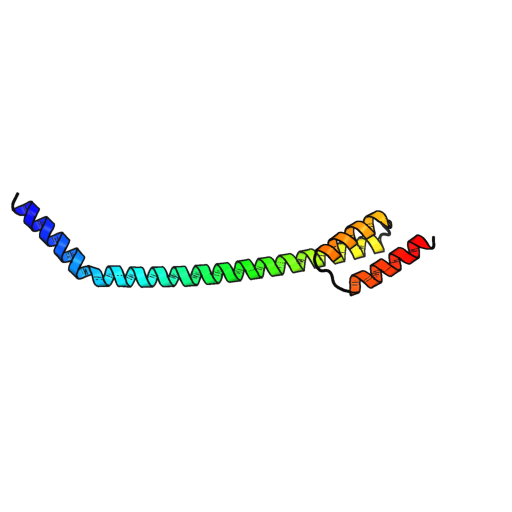652 1.00 94.12 98 LYS A O 1
ATOM 799 N N . TYR A 1 99 ? -15.170 0.055 23.928 1.00 94.12 99 TYR A N 1
ATOM 800 C CA . TYR A 1 99 ? -15.931 1.283 23.685 1.00 94.12 99 TYR A CA 1
ATOM 801 C C . TYR A 1 99 ? -17.401 0.997 23.353 1.00 94.12 99 TYR A C 1
ATOM 803 O O . TYR A 1 99 ? -18.302 1.654 23.871 1.00 94.12 99 TYR A O 1
ATOM 811 N N . LYS A 1 100 ? -17.657 -0.014 22.518 1.00 95.62 100 LYS A N 1
ATOM 812 C CA . LYS A 1 100 ? -19.007 -0.434 22.147 1.00 95.62 100 LYS A CA 1
ATOM 813 C C . LYS A 1 100 ? -19.819 -0.877 23.363 1.00 95.62 100 LYS A C 1
ATOM 815 O O . LYS A 1 100 ? -20.919 -0.370 23.555 1.00 95.62 100 LYS A O 1
ATOM 820 N N . LYS A 1 101 ? -19.261 -1.746 24.213 1.00 94.62 101 LYS A N 1
ATOM 821 C CA . LYS A 1 101 ? -19.924 -2.189 25.453 1.00 94.62 101 LYS A CA 1
ATOM 822 C C . LYS A 1 101 ? -20.255 -1.017 26.371 1.00 94.62 101 LYS A C 1
ATOM 824 O O . LYS A 1 101 ? -21.392 -0.884 26.801 1.00 94.62 101 LYS A O 1
ATOM 829 N N . GLU A 1 102 ? -19.302 -0.107 26.582 1.00 92.94 102 GLU A N 1
ATOM 830 C CA . GLU A 1 102 ? -19.521 1.101 27.391 1.00 92.94 102 GLU A CA 1
ATOM 831 C C . GLU A 1 102 ? -20.643 2.009 26.855 1.00 92.94 102 GLU A C 1
ATOM 833 O O . GLU A 1 102 ? -21.210 2.797 27.616 1.00 92.94 102 GLU A O 1
ATOM 838 N N . LYS A 1 103 ? -20.950 1.938 25.553 1.00 91.31 103 LYS A N 1
ATOM 839 C CA . LYS A 1 103 ? -22.020 2.710 24.908 1.00 91.31 103 LYS A CA 1
ATOM 840 C C . LYS A 1 103 ? -23.358 1.998 24.854 1.00 91.31 103 LYS A C 1
ATOM 842 O O . LYS A 1 103 ? -24.371 2.681 24.840 1.00 91.31 103 LYS A O 1
ATOM 847 N N . GLU A 1 104 ? -23.367 0.673 24.810 1.00 89.31 104 GLU A N 1
ATOM 848 C CA . GLU A 1 104 ? -24.592 -0.129 24.864 1.00 89.31 104 GLU A CA 1
ATOM 849 C C . GLU A 1 104 ? -25.123 -0.272 26.303 1.00 89.31 104 GLU A C 1
ATOM 851 O O . GLU A 1 104 ? -26.316 -0.489 26.496 1.00 89.31 104 GLU A O 1
ATOM 856 N N . GLU A 1 105 ? -24.257 -0.122 27.312 1.00 85.56 105 GLU A N 1
ATOM 857 C CA . GLU A 1 105 ? -24.611 -0.165 28.740 1.00 85.56 105 GLU A CA 1
ATOM 858 C C . GLU A 1 105 ? -25.083 1.189 29.321 1.00 85.56 105 GLU A C 1
ATOM 860 O O . GLU A 1 105 ? -25.493 1.240 30.483 1.00 85.56 105 GLU A O 1
ATOM 865 N N . LYS A 1 106 ? -25.027 2.280 28.543 1.00 61.03 106 LYS A N 1
ATOM 866 C CA . LYS A 1 106 ? -25.459 3.637 28.932 1.00 61.03 106 LYS A CA 1
ATOM 867 C C . LYS A 1 106 ? -26.772 4.030 28.268 1.00 61.03 106 LYS A C 1
ATOM 869 O O . LYS A 1 106 ? -27.577 4.689 28.962 1.00 61.03 106 LYS A O 1
#

pLDDT: mean 89.2, std 6.27, range [60.66, 96.75]

Radius of gyration: 32.3 Å; chains: 1; bounding box: 57×20×92 Å

Organism: NCBI:txid1494462

Sequence (106 aa):
MENVIKDVISVIRDIINYWPAIVSSSGIVALGFRQINKRQDQRDRAQEDSMKLMRIEIKRIELSQAINHDYGLQIVSSIFDEYVALGGNHYAHEIYDKYKKEKEEK

Secondary structure (DSSP, 8-state):
-HHHHHHHHHHHHHHHHHHHHHHHHHHHHHHHHHHHHHHHHHHHHHHHHHHHHHHHHHHHHHHHHHHHTT--HHHHHHHHHHHHHTT--HHHHHHHHHHHHHHH--